Protein AF-A0A925JFH5-F1 (afdb_monomer_lite)

Sequence (64 aa):
MINNILLLPLGTTEIILIIVAILLLFGGKKIPELMRGIGRGVKEFKEGKEGETVAPKDPEHKDL

Radius of gyration: 23.6 Å; chains: 1; bounding box: 52×46×48 Å

pLDDT: mean 77.71, std 16.38, range [42.34, 95.75]

Foldseek 3Di:
DPDCVVPPPPDPVVVVVVVVVCCVVQNPVVVVVVVVVVVVVVVVVVVVVVPDPPVPPPPPDPDD

Structure (mmCIF, N/CA/C/O backbone):
data_AF-A0A925JFH5-F1
#
_entry.id   AF-A0A925JFH5-F1
#
loop_
_atom_site.group_PDB
_atom_site.id
_atom_site.type_symbol
_atom_site.label_atom_id
_atom_site.label_alt_id
_atom_site.label_comp_id
_atom_site.label_asym_id
_atom_site.label_entity_id
_atom_site.label_seq_id
_atom_site.pdbx_PDB_ins_code
_atom_site.Cartn_x
_atom_site.Cartn_y
_atom_site.Cartn_z
_atom_site.occupancy
_atom_site.B_iso_or_equiv
_atom_site.auth_seq_id
_atom_site.auth_comp_id
_atom_site.auth_asym_id
_atom_site.auth_atom_id
_atom_site.pdbx_PDB_model_num
ATOM 1 N N . MET A 1 1 ? 36.205 -13.197 -16.543 1.00 42.34 1 MET A N 1
ATOM 2 C CA . MET A 1 1 ? 35.574 -11.875 -16.343 1.00 42.34 1 MET A CA 1
ATOM 3 C C . MET A 1 1 ? 34.124 -12.136 -15.994 1.00 42.34 1 MET A C 1
ATOM 5 O O . MET A 1 1 ? 33.404 -12.671 -16.823 1.00 42.34 1 MET A O 1
ATOM 9 N N . ILE A 1 2 ? 33.752 -11.923 -14.735 1.00 49.97 2 ILE A N 1
ATOM 10 C CA . ILE A 1 2 ? 32.411 -12.225 -14.227 1.00 49.97 2 ILE A CA 1
ATOM 11 C C . ILE A 1 2 ? 31.551 -11.012 -14.583 1.00 49.97 2 ILE A C 1
ATOM 13 O O . ILE A 1 2 ? 31.881 -9.897 -14.192 1.00 49.97 2 ILE A O 1
ATOM 17 N N . ASN A 1 3 ? 30.534 -11.210 -15.417 1.00 52.12 3 ASN A N 1
ATOM 18 C CA . ASN A 1 3 ? 29.693 -10.140 -15.940 1.00 52.12 3 ASN A CA 1
ATOM 19 C C . ASN A 1 3 ? 29.001 -9.365 -14.807 1.00 52.12 3 ASN A C 1
ATOM 21 O O . ASN A 1 3 ? 28.142 -9.905 -14.111 1.00 52.12 3 ASN A O 1
ATOM 25 N N . ASN A 1 4 ? 29.267 -8.061 -14.737 1.00 55.16 4 ASN A N 1
ATOM 26 C CA . ASN A 1 4 ? 28.558 -7.084 -13.902 1.00 55.16 4 ASN A CA 1
ATOM 27 C C . ASN A 1 4 ? 27.050 -6.939 -14.240 1.00 55.16 4 ASN A C 1
ATOM 29 O O . ASN A 1 4 ? 26.380 -6.095 -13.661 1.00 55.16 4 ASN A O 1
ATOM 33 N N . ILE A 1 5 ? 26.492 -7.765 -15.136 1.00 58.88 5 ILE A N 1
ATOM 34 C CA . ILE A 1 5 ? 25.040 -7.896 -15.367 1.00 58.88 5 ILE A CA 1
ATOM 35 C C . ILE A 1 5 ? 24.318 -8.553 -14.179 1.00 58.88 5 ILE A C 1
ATOM 37 O O . ILE A 1 5 ? 23.124 -8.335 -14.010 1.00 58.88 5 ILE A O 1
ATOM 41 N N . LEU A 1 6 ? 25.018 -9.308 -13.322 1.00 56.00 6 LEU A N 1
ATOM 42 C CA . LEU A 1 6 ? 24.421 -9.869 -12.099 1.00 56.00 6 LEU A CA 1
ATOM 43 C C . LEU A 1 6 ? 24.304 -8.833 -10.960 1.00 56.00 6 LEU A C 1
ATOM 45 O O . LEU A 1 6 ? 23.634 -9.077 -9.963 1.00 56.00 6 LEU A O 1
ATOM 49 N N . LEU A 1 7 ? 24.953 -7.676 -11.119 1.00 52.50 7 LEU A N 1
ATOM 50 C CA . LEU A 1 7 ? 24.908 -6.542 -10.201 1.00 52.50 7 LEU A CA 1
ATOM 51 C C . LEU A 1 7 ? 24.526 -5.290 -11.002 1.00 52.50 7 LEU A C 1
ATOM 53 O O . LEU A 1 7 ? 25.190 -4.257 -10.945 1.00 52.50 7 LEU A O 1
ATOM 57 N N . LEU A 1 8 ? 23.423 -5.380 -11.763 1.00 60.72 8 LEU A N 1
ATOM 58 C CA . LEU A 1 8 ? 22.571 -4.198 -11.911 1.00 60.72 8 LEU A CA 1
ATOM 59 C C . LEU A 1 8 ? 22.361 -3.659 -10.488 1.00 60.72 8 LEU A C 1
ATOM 61 O O . LEU A 1 8 ? 22.205 -4.478 -9.577 1.00 60.72 8 LEU A O 1
ATOM 65 N N . PRO A 1 9 ? 22.436 -2.338 -10.241 1.00 60.53 9 PRO A N 1
ATOM 66 C CA . PRO A 1 9 ? 22.191 -1.838 -8.900 1.00 60.53 9 PRO A CA 1
ATOM 67 C C . PRO A 1 9 ? 20.829 -2.388 -8.498 1.00 60.53 9 PRO A C 1
ATOM 69 O O . PRO A 1 9 ? 19.850 -2.047 -9.160 1.00 60.53 9 PRO A O 1
ATOM 72 N N . LEU A 1 10 ? 20.792 -3.268 -7.485 1.00 60.75 10 LEU A N 1
ATOM 73 C CA . LEU A 1 10 ? 19.564 -3.782 -6.878 1.00 60.75 10 LEU A CA 1
ATOM 74 C C . LEU A 1 10 ? 18.906 -2.601 -6.168 1.00 60.75 10 LEU A C 1
ATOM 76 O O . LEU A 1 10 ? 18.970 -2.421 -4.956 1.00 60.75 10 LEU A O 1
ATOM 80 N N . GLY A 1 11 ? 18.432 -1.694 -6.992 1.00 73.94 11 GLY A N 1
ATOM 81 C CA . GLY A 1 11 ? 17.956 -0.377 -6.688 1.00 73.94 11 GLY A CA 1
ATOM 82 C C . GLY A 1 11 ? 16.536 -0.281 -7.193 1.00 73.94 11 GLY A C 1
ATOM 83 O O . GLY A 1 11 ? 15.968 -1.224 -7.739 1.00 73.94 11 GLY A O 1
ATOM 84 N N . THR A 1 12 ? 15.961 0.892 -6.986 1.00 82.38 12 THR A N 1
ATOM 85 C CA . THR A 1 12 ? 14.565 1.266 -7.218 1.00 82.38 12 THR A CA 1
ATOM 86 C C . THR A 1 12 ? 13.895 0.618 -8.445 1.00 82.38 12 THR A C 1
ATOM 88 O O . THR A 1 12 ? 12.703 0.332 -8.393 1.00 82.38 12 THR A O 1
ATOM 91 N N . THR A 1 13 ? 14.639 0.329 -9.516 1.00 85.69 13 THR A N 1
ATOM 92 C CA . THR A 1 13 ? 14.183 -0.378 -10.722 1.00 85.69 13 THR A CA 1
ATOM 93 C C . THR A 1 13 ? 13.557 -1.758 -10.460 1.00 85.69 13 THR A C 1
ATOM 95 O O . THR A 1 13 ? 12.446 -1.987 -10.937 1.00 85.69 13 THR A O 1
ATOM 98 N N . GLU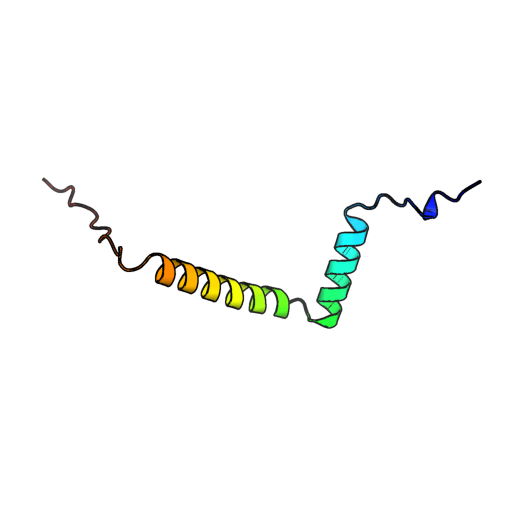 A 1 14 ? 14.185 -2.667 -9.697 1.00 84.81 14 GLU A N 1
ATOM 99 C CA . GLU A 1 14 ? 13.582 -3.983 -9.394 1.00 84.81 14 GLU A CA 1
ATOM 100 C C . GLU A 1 14 ? 12.271 -3.830 -8.615 1.00 84.81 14 GLU A C 1
ATOM 102 O O . GLU A 1 14 ? 11.276 -4.492 -8.913 1.00 84.81 14 GLU A O 1
ATOM 107 N N . ILE A 1 15 ? 12.253 -2.924 -7.634 1.00 88.50 15 ILE A N 1
ATOM 108 C CA . ILE A 1 15 ? 11.069 -2.659 -6.808 1.00 88.50 15 ILE A CA 1
ATOM 109 C C . ILE A 1 15 ? 9.929 -2.126 -7.681 1.00 88.50 15 ILE A C 1
ATOM 111 O O . ILE A 1 15 ? 8.792 -2.580 -7.550 1.00 88.50 15 ILE A O 1
ATOM 115 N N . ILE A 1 16 ? 10.224 -1.210 -8.607 1.00 91.00 16 ILE A N 1
ATOM 116 C CA . ILE A 1 16 ? 9.242 -0.700 -9.569 1.00 91.00 16 ILE A CA 1
ATOM 117 C C . ILE A 1 16 ? 8.714 -1.837 -10.449 1.00 91.00 16 ILE A C 1
ATOM 119 O O . ILE A 1 16 ? 7.502 -1.944 -10.612 1.00 91.00 16 ILE A O 1
ATOM 123 N N . LEU A 1 17 ? 9.580 -2.709 -10.976 1.00 92.06 17 LEU A N 1
ATOM 124 C CA . LEU A 1 17 ? 9.153 -3.841 -11.807 1.00 92.06 17 LEU A CA 1
ATOM 125 C C . LEU A 1 17 ? 8.229 -4.800 -11.047 1.00 92.06 17 LEU A C 1
ATOM 127 O O . LEU A 1 17 ? 7.201 -5.209 -11.587 1.00 92.06 17 LEU A O 1
ATOM 131 N N . ILE A 1 18 ? 8.541 -5.112 -9.786 1.00 91.31 18 ILE A N 1
ATOM 132 C CA . ILE A 1 18 ? 7.696 -5.957 -8.931 1.00 91.31 18 ILE A CA 1
ATOM 133 C C . ILE A 1 18 ? 6.344 -5.283 -8.671 1.00 91.31 18 ILE A C 1
ATOM 135 O O . ILE A 1 18 ? 5.301 -5.921 -8.816 1.00 91.31 18 ILE A O 1
ATOM 139 N N . ILE A 1 19 ? 6.336 -3.989 -8.333 1.00 91.12 19 ILE A N 1
ATOM 140 C CA . ILE A 1 19 ? 5.096 -3.231 -8.120 1.00 91.12 19 ILE A CA 1
ATOM 141 C C . ILE A 1 19 ? 4.251 -3.218 -9.396 1.00 91.12 19 ILE A C 1
ATOM 143 O O . ILE A 1 19 ? 3.050 -3.464 -9.327 1.00 91.12 19 ILE A O 1
ATOM 147 N N . VAL A 1 20 ? 4.857 -2.994 -10.563 1.00 93.44 20 VAL A N 1
ATOM 148 C CA . VAL A 1 20 ? 4.158 -3.021 -11.854 1.00 93.44 20 VAL A CA 1
ATOM 149 C C . VAL A 1 20 ? 3.580 -4.408 -12.138 1.00 93.44 20 VAL A C 1
ATOM 151 O O . VAL A 1 20 ? 2.416 -4.502 -12.518 1.00 93.44 20 VAL A O 1
ATOM 154 N N . ALA A 1 21 ? 4.328 -5.486 -11.897 1.00 93.88 21 ALA A N 1
ATOM 155 C CA . ALA A 1 21 ? 3.825 -6.847 -12.071 1.00 93.88 21 ALA A CA 1
ATOM 156 C C . ALA A 1 21 ? 2.610 -7.130 -11.168 1.00 93.88 21 ALA A C 1
ATOM 158 O O . ALA A 1 21 ? 1.585 -7.618 -11.642 1.00 93.88 21 ALA A O 1
ATOM 159 N N . ILE A 1 22 ? 2.674 -6.755 -9.886 1.00 92.44 22 ILE A N 1
ATOM 160 C CA . ILE A 1 22 ? 1.547 -6.889 -8.948 1.00 92.44 2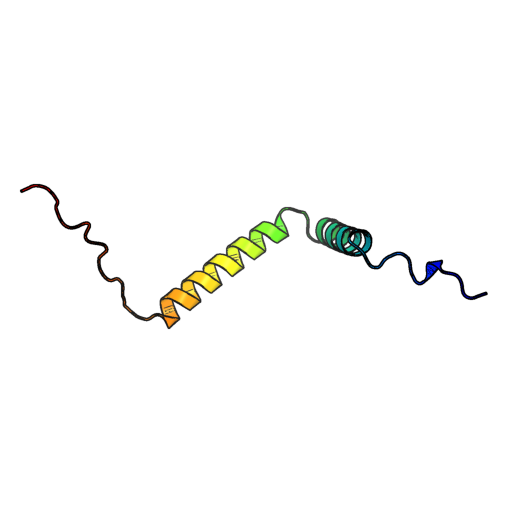2 ILE A CA 1
ATOM 161 C C . ILE A 1 22 ? 0.357 -6.033 -9.407 1.00 92.44 22 ILE A C 1
ATOM 163 O O . ILE A 1 22 ? -0.784 -6.492 -9.370 1.00 92.44 22 ILE A O 1
ATOM 167 N N . LEU A 1 23 ? 0.598 -4.809 -9.883 1.00 92.62 23 LEU A N 1
ATOM 168 C CA . LEU A 1 23 ? -0.447 -3.928 -10.408 1.00 92.62 23 LEU A CA 1
ATOM 169 C C . LEU A 1 23 ? -1.113 -4.484 -11.670 1.00 92.62 23 LEU A C 1
ATOM 171 O O . LEU A 1 23 ? -2.310 -4.270 -11.839 1.00 92.62 23 LEU A O 1
ATOM 175 N N . LEU A 1 24 ? -0.389 -5.194 -12.538 1.00 93.56 24 LEU A N 1
ATOM 176 C CA . LEU A 1 24 ? -0.970 -5.853 -13.712 1.00 93.56 24 LEU A CA 1
ATOM 177 C C . LEU A 1 24 ? -1.811 -7.075 -13.323 1.00 93.56 24 LEU A C 1
ATOM 179 O O . LEU A 1 24 ? -2.885 -7.273 -13.884 1.00 93.56 24 LEU A O 1
ATOM 183 N N . LEU A 1 25 ? -1.358 -7.865 -12.345 1.00 93.06 25 LEU A N 1
ATOM 184 C CA . LEU A 1 25 ? -2.067 -9.066 -11.889 1.00 93.06 25 LEU A CA 1
ATOM 185 C C . LEU A 1 25 ? -3.322 -8.745 -11.068 1.00 93.06 25 LEU A C 1
ATOM 187 O O . LEU A 1 25 ? -4.367 -9.362 -11.255 1.00 93.06 25 LEU A O 1
ATOM 191 N N . PHE A 1 26 ? -3.229 -7.784 -10.148 1.00 90.38 26 PHE A N 1
ATOM 192 C CA . PHE A 1 26 ? -4.313 -7.452 -9.219 1.00 90.38 26 PHE A CA 1
ATOM 193 C C . PHE A 1 26 ? -5.101 -6.202 -9.630 1.00 90.38 26 PHE A C 1
ATOM 195 O O . PHE A 1 26 ? -6.213 -5.985 -9.144 1.00 90.38 26 PHE A O 1
ATOM 202 N N . GLY A 1 27 ? -4.561 -5.377 -10.527 1.00 86.69 27 GLY A N 1
ATOM 203 C CA . GLY A 1 27 ? -5.109 -4.069 -10.870 1.00 86.69 27 GLY A CA 1
ATOM 204 C C . GLY A 1 27 ? -4.783 -3.006 -9.814 1.00 86.69 27 GLY A C 1
ATOM 205 O O . GLY A 1 27 ? -4.816 -3.253 -8.607 1.00 86.69 27 GLY A O 1
ATOM 206 N N . GLY A 1 28 ? -4.566 -1.761 -10.249 1.00 85.81 28 GLY A N 1
ATOM 207 C CA . GLY A 1 28 ? -4.262 -0.639 -9.345 1.00 85.81 28 GLY A CA 1
ATOM 208 C C . GLY A 1 28 ? -5.357 -0.277 -8.339 1.00 85.81 28 GLY A C 1
ATOM 209 O O . GLY A 1 28 ? -5.095 0.457 -7.393 1.00 85.81 28 GLY A O 1
ATOM 210 N N . LYS A 1 29 ? -6.574 -0.811 -8.499 1.00 86.94 29 LYS A N 1
ATOM 211 C CA . LYS A 1 29 ? -7.700 -0.581 -7.582 1.00 86.94 29 LYS A CA 1
ATOM 212 C C . LYS A 1 29 ? -7.712 -1.527 -6.378 1.00 86.94 29 LYS A C 1
ATOM 214 O O . LYS A 1 29 ? -8.198 -1.124 -5.324 1.00 86.94 29 LYS A O 1
ATOM 219 N N . LYS A 1 30 ? -7.142 -2.736 -6.493 1.00 87.44 30 LYS A N 1
ATOM 220 C CA . LYS A 1 30 ? -7.183 -3.729 -5.406 1.00 87.44 30 LYS A CA 1
ATOM 221 C C . LYS A 1 30 ? -6.211 -3.425 -4.272 1.00 87.44 30 LYS A C 1
ATOM 223 O O . LYS A 1 30 ? -6.557 -3.658 -3.121 1.00 87.44 30 LYS A O 1
ATOM 228 N N . ILE A 1 31 ? -5.044 -2.842 -4.555 1.00 88.19 31 ILE A N 1
ATOM 229 C CA . ILE A 1 31 ? -4.096 -2.449 -3.497 1.00 88.19 31 ILE A CA 1
ATOM 230 C C . ILE A 1 31 ? -4.722 -1.402 -2.546 1.00 88.19 31 ILE A C 1
ATOM 232 O O . ILE A 1 31 ? -4.756 -1.657 -1.343 1.00 88.19 31 ILE A O 1
ATOM 236 N N . PRO A 1 32 ? -5.318 -0.287 -3.025 1.00 85.94 32 PRO A N 1
ATOM 237 C CA . PRO A 1 32 ? -6.018 0.667 -2.159 1.00 85.94 32 PRO A CA 1
ATOM 238 C C . PRO A 1 32 ? -7.229 0.083 -1.423 1.00 85.94 32 PRO A C 1
ATOM 240 O O . PRO A 1 32 ? -7.533 0.507 -0.310 1.00 85.94 32 PRO A O 1
ATOM 243 N N . GLU A 1 33 ? -7.951 -0.853 -2.040 1.00 91.81 33 GLU A N 1
ATOM 244 C CA . GLU A 1 33 ? -9.106 -1.525 -1.435 1.00 91.81 33 GLU A CA 1
ATOM 245 C C . GLU A 1 33 ? -8.678 -2.413 -0.255 1.00 91.81 33 GLU A C 1
ATOM 247 O O . GLU A 1 33 ? -9.234 -2.295 0.840 1.00 91.81 33 GLU A O 1
ATOM 252 N N . LEU A 1 34 ? -7.611 -3.201 -0.435 1.00 91.00 34 LEU A N 1
ATOM 253 C CA . LEU A 1 34 ? -6.992 -4.007 0.619 1.00 91.00 34 LEU A CA 1
ATOM 254 C C . LEU A 1 34 ? -6.404 -3.132 1.731 1.00 91.00 34 LEU A C 1
ATOM 256 O O . LEU A 1 34 ? -6.654 -3.391 2.904 1.00 91.00 34 LEU A O 1
ATOM 260 N N . MET A 1 35 ? -5.699 -2.049 1.388 1.00 92.19 35 MET A N 1
ATOM 261 C CA . MET A 1 35 ? -5.163 -1.101 2.374 1.00 92.19 35 MET A CA 1
ATOM 262 C C . MET A 1 35 ? -6.270 -0.441 3.206 1.00 92.19 35 MET A C 1
ATOM 264 O O . MET A 1 35 ? -6.116 -0.290 4.415 1.00 92.19 35 MET A O 1
ATOM 268 N N . ARG A 1 36 ? -7.411 -0.084 2.597 1.00 93.50 36 ARG A N 1
ATOM 269 C CA . ARG A 1 36 ? -8.580 0.446 3.325 1.00 93.50 36 ARG A CA 1
ATOM 270 C C . ARG A 1 36 ? -9.229 -0.595 4.237 1.00 93.50 36 ARG A C 1
ATOM 272 O O . ARG A 1 36 ? -9.744 -0.231 5.291 1.00 93.50 36 ARG A O 1
ATOM 279 N N . GLY A 1 37 ? -9.248 -1.865 3.834 1.00 94.75 37 GLY A N 1
ATOM 280 C CA . GLY A 1 37 ? -9.711 -2.972 4.675 1.00 94.75 37 GLY A CA 1
ATOM 281 C C . GLY A 1 37 ? -8.799 -3.190 5.882 1.00 94.75 37 GLY A C 1
ATOM 282 O O . GLY A 1 37 ? -9.261 -3.148 7.018 1.00 94.75 37 GLY A O 1
ATOM 283 N N . ILE A 1 38 ? -7.492 -3.315 5.637 1.00 95.25 38 ILE A N 1
ATOM 284 C CA . ILE A 1 38 ? -6.472 -3.504 6.678 1.00 95.25 38 ILE A CA 1
ATOM 285 C C . ILE A 1 38 ? -6.442 -2.304 7.628 1.00 95.25 38 ILE A C 1
ATOM 28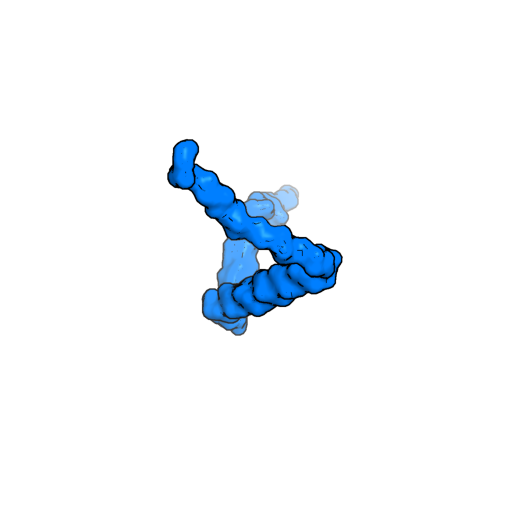7 O O . ILE A 1 38 ? -6.434 -2.490 8.836 1.00 95.25 38 ILE A O 1
ATOM 291 N N . GLY A 1 39 ? -6.480 -1.073 7.113 1.00 94.31 39 GLY A N 1
ATOM 292 C CA . GLY A 1 39 ? -6.455 0.136 7.939 1.00 94.31 39 GLY A CA 1
ATOM 293 C C . GLY A 1 39 ? -7.647 0.239 8.893 1.00 94.31 39 GLY A C 1
ATOM 294 O O . GLY A 1 39 ? -7.472 0.639 10.041 1.00 94.31 39 GLY A O 1
ATOM 295 N N . ARG A 1 40 ? -8.844 -0.171 8.450 1.00 94.50 40 ARG A N 1
ATOM 296 C CA . ARG A 1 40 ? -10.028 -0.260 9.318 1.00 94.50 40 ARG A CA 1
ATOM 297 C C . ARG A 1 40 ? -9.877 -1.356 10.367 1.00 94.50 40 ARG A C 1
ATOM 299 O O . ARG A 1 40 ? -10.036 -1.063 11.543 1.00 94.50 40 ARG A O 1
ATOM 306 N N . GLY A 1 41 ? -9.456 -2.557 9.966 1.00 95.75 41 GLY A N 1
ATOM 307 C CA . GLY A 1 41 ? -9.223 -3.660 10.903 1.00 95.75 41 GLY A CA 1
ATOM 308 C C . GLY A 1 41 ? -8.151 -3.344 11.951 1.00 95.75 41 GLY A C 1
ATOM 309 O O . GLY A 1 41 ? -8.331 -3.646 13.122 1.00 95.75 41 GLY A O 1
ATOM 310 N N . VAL A 1 42 ? -7.059 -2.674 11.566 1.00 94.88 42 VAL A N 1
ATOM 311 C CA . VAL A 1 42 ? -6.008 -2.227 12.498 1.00 94.88 42 VAL A CA 1
ATOM 312 C C . VAL A 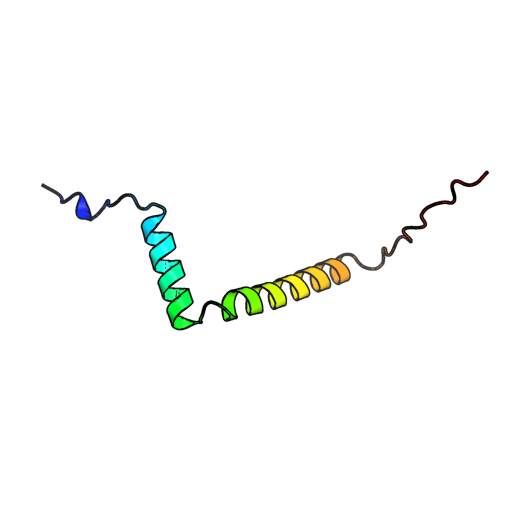1 42 ? -6.532 -1.145 13.443 1.00 94.88 42 VAL A C 1
ATOM 314 O O . VAL A 1 42 ? -6.194 -1.165 14.624 1.00 94.88 42 VAL A O 1
ATOM 317 N N . LYS A 1 43 ? -7.358 -0.214 12.947 1.00 91.50 43 LYS A N 1
ATOM 318 C CA . LYS A 1 43 ? -7.992 0.822 13.770 1.00 91.50 43 LYS A CA 1
ATOM 319 C C . LYS A 1 43 ? -8.932 0.203 14.806 1.00 91.50 43 LYS A C 1
ATOM 321 O O . LYS A 1 43 ? -8.763 0.472 15.987 1.00 91.50 43 LYS A O 1
ATOM 326 N N . GLU A 1 44 ? -9.845 -0.664 14.378 1.00 92.44 44 GLU A N 1
ATOM 327 C CA . GLU A 1 44 ? -10.786 -1.369 15.257 1.00 92.44 44 GLU A CA 1
ATOM 328 C C . GLU A 1 44 ? -10.054 -2.284 16.249 1.00 92.44 44 GLU A C 1
ATOM 330 O O . GLU A 1 44 ? -10.402 -2.334 17.424 1.00 92.44 44 GLU A O 1
ATOM 335 N N . PHE A 1 45 ? -8.982 -2.958 15.814 1.00 93.06 45 PHE A N 1
ATOM 336 C CA . PHE A 1 45 ? -8.136 -3.765 16.695 1.00 93.06 45 PHE A CA 1
ATOM 337 C C . PHE A 1 45 ? -7.440 -2.911 17.758 1.00 93.06 45 PHE A C 1
ATOM 339 O O . PHE A 1 45 ? -7.345 -3.317 18.915 1.00 93.06 45 PHE A O 1
ATOM 346 N N . LYS A 1 46 ? -6.954 -1.725 17.378 1.00 88.75 46 LYS A N 1
ATOM 347 C CA . LYS A 1 46 ? -6.337 -0.784 18.310 1.00 88.75 46 LYS A CA 1
ATOM 348 C C . LYS A 1 46 ? -7.365 -0.234 19.299 1.00 88.75 46 LYS A C 1
ATOM 350 O O . LYS A 1 46 ? -7.103 -0.285 20.490 1.00 88.75 46 LYS A O 1
ATOM 355 N N . GLU A 1 47 ? -8.535 0.193 18.828 1.00 88.25 47 GLU A N 1
ATOM 356 C CA . GLU A 1 47 ? -9.640 0.686 19.666 1.00 88.25 47 GLU A CA 1
ATOM 357 C C . GLU A 1 47 ? -10.157 -0.391 20.635 1.00 88.25 47 GLU A C 1
ATOM 359 O O . GLU A 1 47 ? -10.361 -0.116 21.814 1.00 88.25 47 GLU A O 1
ATOM 364 N N . GLY A 1 48 ? -10.300 -1.637 20.173 1.00 87.31 48 GLY A N 1
ATOM 365 C CA . GLY A 1 48 ? -10.715 -2.766 21.008 1.00 87.31 48 GLY A CA 1
ATOM 366 C C . GLY A 1 48 ? -9.649 -3.208 22.014 1.00 87.31 48 GLY A C 1
ATOM 367 O O . GLY A 1 48 ? -9.982 -3.619 23.123 1.00 87.31 48 GLY A O 1
ATOM 368 N N . LYS A 1 49 ? -8.361 -3.093 21.662 1.00 86.25 49 LYS A N 1
ATOM 369 C CA . LYS A 1 49 ? -7.243 -3.332 22.588 1.00 86.25 49 LYS A CA 1
ATOM 370 C C . LYS A 1 49 ? -7.092 -2.203 23.613 1.00 86.25 49 LYS A C 1
ATOM 372 O O . LYS A 1 49 ? -6.666 -2.464 24.734 1.00 86.25 49 LYS A O 1
ATOM 377 N N . GLU A 1 50 ? -7.407 -0.969 23.228 1.00 77.88 50 GLU A N 1
ATOM 378 C CA . GLU A 1 50 ? -7.323 0.226 24.076 1.00 77.88 50 GLU A CA 1
ATOM 379 C C . GLU A 1 50 ? -8.550 0.428 24.980 1.00 77.88 50 GLU A C 1
ATOM 381 O O . GLU A 1 50 ? -8.549 1.393 25.734 1.00 77.88 50 GLU A O 1
ATOM 386 N N . GLY A 1 51 ? -9.541 -0.478 24.942 1.00 62.44 51 GLY A N 1
ATOM 387 C CA . GLY A 1 51 ? -10.590 -0.672 25.954 1.00 62.44 51 GLY A CA 1
ATOM 388 C C . GLY A 1 51 ? -11.016 0.583 26.726 1.00 62.44 51 GLY A C 1
ATOM 389 O O . GLY A 1 51 ? -10.432 0.904 27.754 1.00 62.44 51 GLY A O 1
ATOM 390 N N . GLU A 1 52 ? -12.073 1.251 26.257 1.00 60.50 52 GLU A N 1
ATOM 391 C CA . GLU A 1 52 ? -12.827 2.254 27.031 1.00 60.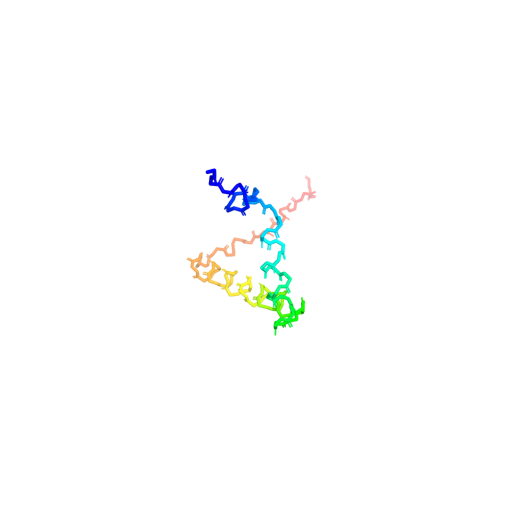50 52 GLU A CA 1
ATOM 392 C C . GLU A 1 52 ? -12.019 3.411 27.652 1.00 60.50 52 GLU A C 1
ATOM 394 O O . GLU A 1 52 ? -12.153 3.740 28.826 1.00 60.50 52 GLU A O 1
ATOM 399 N N . THR A 1 53 ? -11.278 4.158 26.840 1.00 52.88 53 THR A N 1
ATOM 400 C CA . THR A 1 53 ? -11.060 5.583 27.141 1.00 52.88 53 THR A CA 1
ATOM 401 C C . THR A 1 53 ? -11.500 6.436 25.966 1.00 52.88 53 THR A C 1
ATOM 403 O O . THR A 1 53 ? -10.731 7.159 25.336 1.00 52.88 53 THR A O 1
ATOM 406 N N . VAL A 1 54 ? -12.815 6.435 25.728 1.00 58.34 54 VAL A N 1
ATOM 407 C CA . VAL A 1 54 ? -13.475 7.661 25.271 1.00 58.34 54 VAL A CA 1
ATOM 408 C C . VAL A 1 54 ? -13.422 8.628 26.458 1.00 58.34 54 VAL A C 1
ATOM 410 O O . VAL A 1 54 ? -14.411 8.857 27.141 1.00 58.34 54 VAL A O 1
ATOM 413 N N . ALA A 1 55 ? -12.231 9.148 26.768 1.00 56.47 55 ALA A N 1
ATOM 414 C CA . ALA A 1 55 ? -12.153 10.393 27.508 1.00 56.47 55 ALA A CA 1
ATOM 415 C C . ALA A 1 55 ? -12.926 11.395 26.643 1.00 56.47 55 ALA A C 1
ATOM 417 O O . ALA A 1 55 ? -12.561 11.567 25.470 1.00 56.47 55 ALA A O 1
ATOM 418 N N . PRO A 1 56 ? -14.025 11.986 27.143 1.00 55.34 56 PRO A N 1
ATOM 419 C CA . PRO A 1 56 ? -14.708 13.029 26.410 1.00 55.34 56 PRO A CA 1
ATOM 420 C C . PRO A 1 56 ? -13.650 14.074 26.073 1.00 55.34 56 PRO A C 1
ATOM 422 O O . PRO A 1 56 ? -13.017 14.635 26.965 1.00 55.34 56 PRO A O 1
ATOM 425 N N . LYS A 1 57 ? -13.409 14.316 24.783 1.00 61.12 57 LYS A N 1
ATOM 426 C CA . LYS A 1 57 ? -12.824 15.589 24.374 1.00 61.12 57 LYS A CA 1
ATOM 427 C C . LYS A 1 57 ? -13.936 16.603 24.577 1.00 61.12 57 LYS A C 1
ATOM 429 O O . LYS A 1 57 ? -14.628 16.933 23.623 1.00 61.12 57 LYS A O 1
ATOM 434 N N . ASP A 1 58 ? -14.168 16.967 25.831 1.00 57.88 58 ASP A N 1
ATOM 435 C CA . ASP A 1 58 ? -14.880 18.178 26.186 1.00 57.88 58 ASP A CA 1
ATOM 436 C C . ASP A 1 58 ? -13.924 19.326 25.840 1.00 57.88 58 ASP A C 1
ATOM 438 O O . ASP A 1 58 ? -12.856 19.437 26.455 1.00 57.88 58 ASP A O 1
ATOM 442 N N . PRO A 1 59 ? -14.185 20.115 24.783 1.00 63.09 59 PRO A N 1
ATOM 443 C CA . PRO A 1 59 ? -13.560 21.412 24.684 1.00 63.09 59 PRO A CA 1
ATOM 444 C C . PRO A 1 59 ? -14.172 22.263 25.797 1.00 63.09 59 PRO A C 1
ATOM 446 O O . PRO A 1 59 ? -15.207 22.893 25.594 1.00 63.09 59 PRO A O 1
ATOM 449 N N . GLU A 1 60 ? -13.518 22.255 26.962 1.00 59.94 60 GLU A N 1
ATOM 450 C CA . GLU A 1 60 ? -13.805 23.169 28.060 1.00 59.94 60 GLU A CA 1
ATOM 451 C C . GLU A 1 60 ? -14.037 24.578 27.503 1.00 59.94 60 GLU A C 1
ATOM 453 O O . GLU A 1 60 ? -13.143 25.224 26.943 1.00 59.94 60 GLU A O 1
ATOM 458 N N . HIS A 1 61 ? -15.292 24.992 27.649 1.00 60.53 61 HIS A N 1
ATOM 459 C CA . HIS A 1 61 ? -15.792 26.351 27.748 1.00 60.53 61 HIS A CA 1
ATOM 460 C C . HIS A 1 61 ? -14.675 27.366 28.057 1.00 60.53 61 HIS A C 1
ATOM 462 O O . HI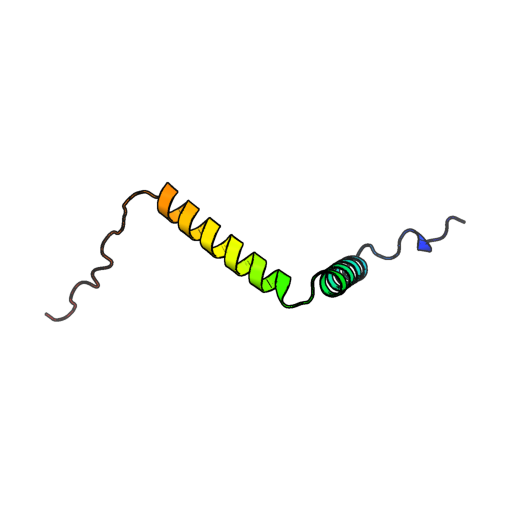S A 1 61 ? -14.127 27.403 29.159 1.00 60.53 61 HIS A O 1
ATOM 468 N N . LYS A 1 62 ? -14.367 28.234 27.089 1.00 59.34 62 LYS A N 1
ATOM 469 C CA . LYS A 1 62 ? -13.642 29.491 27.323 1.00 59.34 62 LYS A CA 1
ATOM 470 C C . LYS A 1 62 ? -14.538 30.670 26.982 1.00 59.34 62 LYS A C 1
ATOM 472 O O . LYS A 1 62 ? -14.204 31.491 26.138 1.00 59.34 62 LYS A O 1
ATOM 477 N N . ASP A 1 63 ? -15.652 30.748 27.692 1.00 64.81 63 ASP A N 1
ATOM 478 C CA . ASP A 1 63 ? -16.430 31.972 27.809 1.00 64.81 63 ASP A CA 1
ATOM 479 C C . ASP A 1 63 ? -16.701 32.146 29.299 1.00 64.81 63 ASP A C 1
ATOM 481 O O . ASP A 1 63 ? -17.611 31.506 29.814 1.00 64.81 63 ASP A O 1
ATOM 485 N N . LEU A 1 64 ? -15.833 32.896 29.988 1.00 57.25 64 LEU A N 1
ATOM 486 C CA . LEU A 1 64 ? -16.066 33.650 31.231 1.00 57.25 64 LEU A CA 1
ATOM 487 C C . LEU A 1 64 ? -14.792 34.433 31.589 1.00 57.25 64 LEU A C 1
ATOM 489 O O . LEU A 1 64 ? -13.700 33.820 31.610 1.00 57.25 64 LEU A O 1
#

Secondary structure (DSSP, 8-state):
---GGGGS--SHHHHHHHHHHHHHHH-TTHHHHHHHHHHHHHHHHHHHHT-S------------